Protein AF-A0A5B9QM29-F1 (afdb_monomer_lite)

Structure (mmCIF, N/CA/C/O backbone):
data_AF-A0A5B9QM29-F1
#
_entry.id   AF-A0A5B9QM29-F1
#
loop_
_atom_site.group_PDB
_atom_site.id
_atom_site.type_symbol
_atom_site.label_atom_id
_atom_site.label_alt_id
_atom_site.label_comp_id
_atom_site.label_asym_id
_atom_site.label_entity_id
_atom_site.label_seq_id
_atom_site.pdbx_PDB_ins_code
_atom_site.Cartn_x
_atom_site.Cartn_y
_atom_site.Cartn_z
_atom_site.occupancy
_atom_site.B_iso_or_equiv
_atom_site.auth_seq_id
_atom_site.auth_comp_id
_atom_site.auth_asym_id
_atom_site.auth_atom_id
_atom_site.pdbx_PDB_model_num
ATOM 1 N N . MET A 1 1 ? 14.604 -16.796 54.415 1.00 34.84 1 MET A N 1
ATOM 2 C CA . MET A 1 1 ? 15.084 -16.629 53.025 1.00 34.84 1 MET A CA 1
ATOM 3 C C . MET A 1 1 ? 13.924 -16.915 52.067 1.00 34.84 1 MET A C 1
ATOM 5 O O . MET A 1 1 ? 13.720 -18.084 51.759 1.00 34.84 1 MET A O 1
ATOM 9 N N . PRO A 1 2 ? 13.106 -15.934 51.637 1.00 38.97 2 PRO A N 1
ATOM 10 C CA . PRO A 1 2 ? 12.111 -16.185 50.601 1.00 38.97 2 PRO A CA 1
ATOM 11 C C . PRO A 1 2 ? 12.733 -15.959 49.214 1.00 38.97 2 PRO A C 1
ATOM 13 O O . PRO A 1 2 ? 13.390 -14.948 48.969 1.00 38.97 2 PRO A O 1
ATOM 16 N N . ARG A 1 3 ? 12.557 -16.933 48.316 1.00 43.50 3 ARG A N 1
ATOM 17 C CA . ARG A 1 3 ? 12.918 -16.834 46.896 1.00 43.50 3 ARG A CA 1
ATOM 18 C C . ARG A 1 3 ? 11.840 -16.014 46.182 1.00 43.50 3 ARG A C 1
ATOM 20 O O . ARG A 1 3 ? 10.660 -16.329 46.284 1.00 43.50 3 ARG A O 1
ATOM 27 N N . ILE A 1 4 ? 12.265 -14.970 45.478 1.00 37.81 4 ILE A N 1
ATOM 28 C CA . ILE A 1 4 ? 11.442 -14.105 44.626 1.00 37.81 4 ILE A CA 1
ATOM 29 C C . ILE A 1 4 ? 10.919 -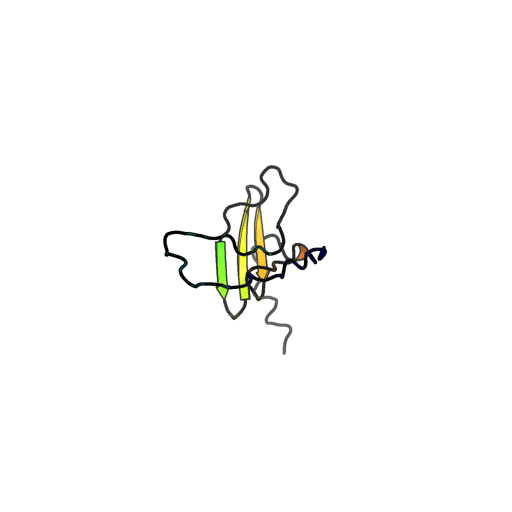14.935 43.446 1.00 37.81 4 ILE A C 1
ATOM 31 O O . ILE A 1 4 ? 11.705 -15.462 42.661 1.00 37.81 4 ILE A O 1
ATOM 35 N N . ALA A 1 5 ? 9.596 -15.056 43.323 1.00 35.50 5 ALA A N 1
ATOM 36 C CA . ALA A 1 5 ? 8.946 -15.540 42.113 1.00 35.50 5 ALA A CA 1
ATOM 37 C C . ALA A 1 5 ? 8.853 -14.372 41.121 1.00 35.50 5 ALA A C 1
ATOM 39 O O . ALA A 1 5 ? 8.101 -13.421 41.327 1.00 35.50 5 ALA A O 1
ATOM 40 N N . LEU A 1 6 ? 9.650 -14.436 40.056 1.00 37.78 6 LEU A N 1
ATOM 41 C CA . LEU A 1 6 ? 9.599 -13.508 38.933 1.00 37.78 6 LEU A CA 1
ATOM 42 C C . LEU A 1 6 ? 8.415 -13.893 38.029 1.00 37.78 6 LEU A C 1
ATOM 44 O O . LEU A 1 6 ? 8.587 -14.512 36.986 1.00 37.78 6 LEU A O 1
ATOM 48 N N . ALA A 1 7 ? 7.198 -13.554 38.446 1.00 35.12 7 ALA A N 1
ATOM 49 C CA . ALA A 1 7 ? 6.061 -13.452 37.540 1.00 35.12 7 ALA A CA 1
ATOM 50 C C . ALA A 1 7 ? 5.906 -11.970 37.200 1.00 35.12 7 ALA A C 1
ATOM 52 O O . ALA A 1 7 ? 5.119 -11.250 37.812 1.00 35.12 7 ALA A O 1
ATOM 53 N N . ALA A 1 8 ? 6.721 -11.499 36.254 1.00 37.59 8 ALA A N 1
ATOM 54 C CA . ALA A 1 8 ? 6.460 -10.244 35.571 1.00 37.59 8 ALA A CA 1
ATOM 55 C C . ALA A 1 8 ? 5.152 -10.422 34.789 1.00 37.59 8 ALA A C 1
ATOM 57 O O . ALA A 1 8 ? 5.152 -10.813 33.624 1.00 37.59 8 ALA A O 1
ATOM 58 N N . ALA A 1 9 ? 4.030 -10.174 35.466 1.00 43.03 9 ALA A N 1
ATOM 59 C CA . ALA A 1 9 ? 2.802 -9.742 34.830 1.00 43.03 9 ALA A CA 1
ATOM 60 C C . ALA A 1 9 ? 3.222 -8.654 33.825 1.00 43.03 9 ALA A C 1
ATOM 62 O O . ALA A 1 9 ? 3.766 -7.626 34.215 1.00 43.03 9 ALA A O 1
ATOM 63 N N . PHE A 1 10 ? 3.136 -8.844 32.507 1.00 40.53 10 PHE A N 1
ATOM 64 C CA . PHE A 1 10 ? 1.885 -8.887 31.740 1.00 40.53 10 PHE A CA 1
ATOM 65 C C . PHE A 1 10 ? 0.871 -7.797 32.155 1.00 40.53 10 PHE A C 1
ATOM 67 O O . PHE A 1 10 ? -0.308 -7.864 31.829 1.00 40.53 10 PHE A O 1
ATOM 74 N N . LEU A 1 11 ? 1.349 -6.769 32.863 1.00 40.94 11 LEU A N 1
ATOM 75 C CA . LEU A 1 11 ? 0.652 -5.567 33.284 1.00 40.94 11 LEU A CA 1
ATOM 76 C C . LEU A 1 11 ? 1.351 -4.389 32.621 1.00 40.94 11 LEU A C 1
ATOM 78 O O . LEU A 1 11 ? 2.301 -3.853 33.173 1.00 40.94 11 LEU A O 1
ATOM 82 N N . LEU A 1 12 ? 0.903 -4.035 31.420 1.00 42.50 12 LEU A N 1
ATOM 83 C CA . LEU A 1 12 ? 0.811 -2.651 30.922 1.00 42.50 12 LEU A CA 1
ATOM 84 C C . LEU A 1 12 ? 0.199 -2.637 29.510 1.00 42.50 12 LEU A C 1
ATOM 86 O O . LEU A 1 12 ? 0.584 -1.879 28.626 1.00 42.50 12 LEU A O 1
ATOM 90 N N . TRP A 1 13 ? -0.810 -3.486 29.306 1.00 46.47 13 TRP A N 1
ATOM 91 C CA . TRP A 1 13 ? -1.842 -3.261 28.305 1.00 46.47 13 TRP A CA 1
ATOM 92 C C . TRP A 1 13 ? -2.778 -2.200 28.910 1.00 46.47 13 TRP A C 1
ATOM 94 O O . TRP A 1 13 ? -3.530 -2.491 29.832 1.00 46.47 13 TRP A O 1
ATOM 104 N N . PHE A 1 14 ? -2.667 -0.961 28.424 1.00 46.53 14 PHE A N 1
ATOM 105 C CA . PHE A 1 14 ? -3.576 0.169 28.678 1.00 46.53 14 PHE A CA 1
ATOM 106 C C . PHE A 1 14 ? -3.622 0.727 30.111 1.00 46.53 14 PHE A C 1
ATOM 108 O O . PHE A 1 14 ? -4.628 0.634 30.806 1.00 46.53 14 PHE A O 1
ATOM 115 N N . ALA A 1 15 ? -2.570 1.447 30.505 1.00 44.00 15 ALA A N 1
ATOM 116 C CA . ALA A 1 15 ? -2.717 2.537 31.466 1.00 44.00 15 ALA A CA 1
ATOM 117 C C . ALA A 1 15 ? -2.564 3.878 30.735 1.00 44.00 15 ALA A C 1
ATOM 119 O O . ALA A 1 15 ? -1.482 4.206 30.252 1.00 44.00 15 ALA A O 1
ATOM 120 N N . GLY A 1 16 ? -3.653 4.643 30.681 1.00 43.84 16 GLY A N 1
ATOM 121 C CA . GLY A 1 16 ? -3.597 6.098 30.566 1.00 43.84 16 GLY A CA 1
ATOM 122 C C . GLY A 1 16 ? -3.657 6.655 29.151 1.00 43.84 16 GLY A C 1
ATOM 123 O O . GLY A 1 16 ? -2.640 6.862 28.491 1.00 43.84 16 GLY A O 1
ATOM 124 N N . GLU A 1 17 ? -4.875 6.979 28.732 1.00 65.31 17 GLU A N 1
ATOM 125 C CA . GLU A 1 17 ? -5.155 8.003 27.734 1.00 65.31 17 GLU A CA 1
ATOM 126 C C . GLU A 1 17 ? -4.387 9.289 28.064 1.00 65.31 17 GLU A C 1
ATOM 128 O O . GLU A 1 17 ? -4.521 9.825 29.157 1.00 65.31 17 GLU A O 1
ATOM 133 N N . ASN A 1 18 ? -3.540 9.720 27.128 1.00 57.81 18 ASN A N 1
ATOM 134 C CA . ASN A 1 18 ? -3.133 11.102 26.848 1.00 57.81 18 ASN A CA 1
ATOM 135 C C . ASN A 1 18 ? -2.110 11.054 25.703 1.00 57.81 18 ASN A C 1
ATOM 137 O O . ASN A 1 18 ? -0.936 11.396 25.850 1.00 57.81 18 ASN A O 1
ATOM 141 N N . ALA A 1 19 ? -2.539 10.567 24.534 1.00 56.56 19 ALA A N 1
ATOM 142 C CA . ALA A 1 19 ? -1.796 10.849 23.314 1.00 56.56 19 ALA A CA 1
ATOM 143 C C . ALA A 1 19 ? -2.045 12.327 22.996 1.00 56.56 19 ALA A C 1
ATOM 145 O O . ALA A 1 19 ? -3.091 12.678 22.453 1.00 56.56 19 ALA A O 1
ATOM 146 N N . SER A 1 20 ? -1.125 13.211 23.389 1.00 60.94 20 SER A N 1
ATOM 147 C CA . SER A 1 20 ? -1.137 14.574 22.864 1.00 60.94 20 SER A CA 1
ATOM 148 C C . SER A 1 20 ? -1.130 14.482 21.335 1.00 60.94 20 SER A C 1
ATOM 150 O O . SER A 1 20 ? -0.410 13.655 20.771 1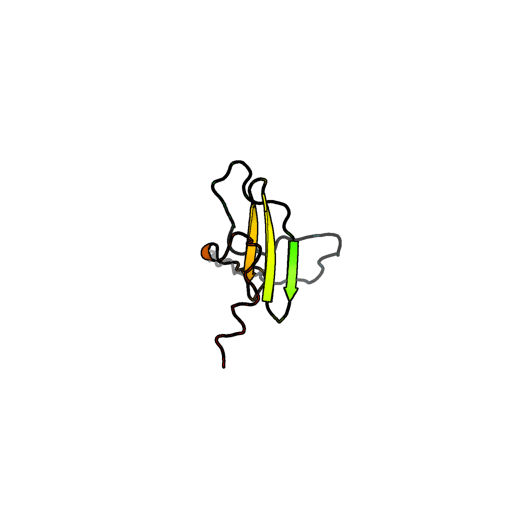.00 60.94 20 SER A O 1
ATOM 152 N N . ALA A 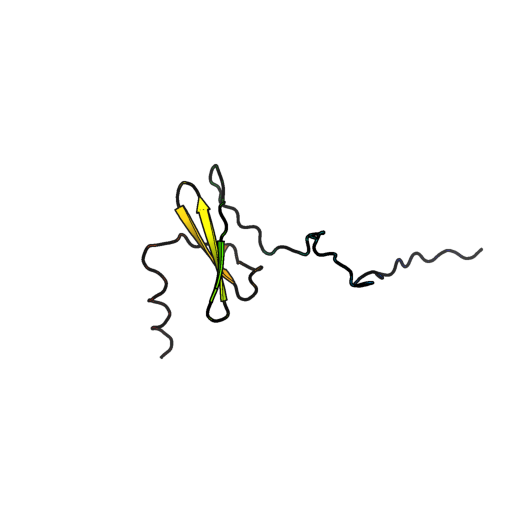1 21 ? -1.905 15.325 20.645 1.00 64.50 21 ALA A N 1
ATOM 153 C CA . ALA A 1 21 ? -1.971 15.341 19.175 1.00 64.50 21 ALA A CA 1
ATOM 154 C C . ALA A 1 21 ? -0.599 15.563 18.492 1.00 64.50 21 ALA A C 1
ATOM 156 O O . ALA A 1 21 ? -0.477 15.465 17.277 1.00 64.50 21 ALA A O 1
ATOM 157 N N . GLN A 1 22 ? 0.435 15.860 19.280 1.00 78.81 22 GLN A N 1
ATOM 158 C CA . GLN A 1 22 ? 1.813 16.077 18.864 1.00 78.81 22 GLN A CA 1
ATOM 159 C C . GLN A 1 22 ? 2.639 14.782 18.776 1.00 78.81 22 GLN A C 1
ATOM 161 O O . GLN A 1 22 ? 3.736 14.809 18.227 1.00 78.81 22 GLN A O 1
ATOM 166 N N . THR A 1 23 ? 2.145 13.652 19.300 1.00 82.56 23 THR A N 1
ATOM 167 C CA . THR A 1 23 ? 2.906 12.392 19.329 1.00 82.56 23 THR A CA 1
ATOM 168 C C . THR A 1 23 ? 2.217 11.308 18.507 1.00 82.56 23 THR A C 1
ATOM 170 O O . THR A 1 23 ? 1.224 10.721 18.937 1.00 82.56 23 THR A O 1
ATOM 173 N N . ILE A 1 24 ? 2.784 10.983 17.344 1.00 84.06 24 ILE A N 1
ATOM 174 C CA . ILE A 1 24 ? 2.374 9.815 16.555 1.00 84.06 24 ILE A CA 1
ATOM 175 C C . ILE A 1 24 ? 3.085 8.583 17.118 1.00 84.06 24 ILE A C 1
ATOM 177 O O . ILE A 1 24 ? 4.312 8.505 17.111 1.00 84.06 24 ILE A O 1
ATOM 181 N N . ARG A 1 25 ? 2.311 7.610 17.606 1.00 85.25 25 ARG A N 1
ATOM 182 C CA . ARG A 1 25 ? 2.830 6.304 18.030 1.00 85.25 25 ARG A CA 1
ATOM 183 C C . ARG A 1 25 ? 2.494 5.258 16.984 1.00 85.25 25 ARG A C 1
ATOM 185 O O . ARG A 1 25 ? 1.332 5.098 16.615 1.00 85.25 25 ARG A O 1
ATOM 192 N N . TYR A 1 26 ? 3.515 4.530 16.553 1.00 86.06 26 TYR A N 1
ATOM 193 C CA . TYR A 1 26 ? 3.328 3.330 15.756 1.00 86.06 26 TYR A CA 1
ATOM 194 C C . TYR A 1 26 ? 2.509 2.307 16.560 1.00 86.06 26 TYR A C 1
ATOM 196 O O . TYR A 1 26 ? 2.839 2.022 17.712 1.00 86.06 26 TYR A O 1
ATOM 204 N N . ARG A 1 27 ? 1.419 1.805 15.971 1.00 87.75 27 ARG A N 1
ATOM 205 C CA . ARG A 1 27 ? 0.528 0.816 16.598 1.00 87.75 27 ARG A CA 1
ATOM 206 C C . ARG A 1 27 ? 0.792 -0.570 16.030 1.00 87.75 27 ARG A C 1
ATOM 208 O O . ARG A 1 27 ? 1.237 -1.451 16.751 1.00 87.75 27 ARG A O 1
ATOM 215 N N . GLU A 1 28 ? 0.547 -0.726 14.736 1.00 89.00 28 GLU A N 1
ATOM 216 C CA . GLU A 1 28 ? 0.688 -1.980 14.004 1.00 89.00 28 GLU A CA 1
ATOM 217 C C . GLU A 1 28 ? 0.741 -1.713 12.492 1.00 89.00 28 GLU A C 1
ATOM 219 O O . GLU A 1 28 ? 0.451 -0.602 12.035 1.00 89.00 28 GLU A O 1
ATOM 224 N N . HIS A 1 29 ? 1.097 -2.740 11.722 1.00 85.62 29 HIS A N 1
ATOM 225 C CA . HIS A 1 29 ? 0.996 -2.769 10.267 1.00 85.62 29 HIS A CA 1
ATOM 226 C C . HIS A 1 29 ? 0.430 -4.127 9.835 1.00 85.62 29 HIS A C 1
ATOM 228 O O . HIS A 1 29 ? 0.619 -5.128 10.526 1.00 85.62 29 HIS A O 1
ATOM 234 N N . GLY A 1 30 ? -0.233 -4.175 8.680 1.00 83.06 30 GLY A N 1
ATOM 235 C CA . GLY A 1 30 ? -0.645 -5.443 8.070 1.00 83.06 30 GLY A CA 1
ATOM 236 C C . GLY A 1 30 ? 0.492 -6.132 7.313 1.00 83.06 30 GLY A C 1
ATOM 237 O O . GLY A 1 30 ? 1.661 -5.987 7.656 1.00 83.06 30 GLY A O 1
ATOM 238 N N . GLU A 1 31 ? 0.181 -6.883 6.260 1.00 82.75 31 GLU A N 1
ATOM 239 C CA . GLU A 1 31 ? 1.222 -7.536 5.456 1.00 82.75 31 GLU A CA 1
ATOM 240 C C . GLU A 1 31 ? 2.136 -6.525 4.744 1.00 82.75 31 GLU A C 1
ATOM 242 O O . GLU A 1 31 ? 1.690 -5.511 4.201 1.00 82.75 31 GLU A O 1
ATOM 247 N N . ILE A 1 32 ? 3.434 -6.836 4.699 1.00 83.88 32 ILE A N 1
ATOM 248 C CA . ILE A 1 32 ? 4.411 -6.049 3.947 1.00 83.88 32 ILE A CA 1
ATOM 249 C C . ILE A 1 32 ? 4.260 -6.373 2.460 1.00 83.88 32 ILE A C 1
ATOM 251 O O . ILE A 1 32 ? 4.487 -7.500 2.018 1.00 83.88 32 ILE A O 1
ATOM 255 N N . LEU A 1 33 ? 3.910 -5.361 1.669 1.00 83.69 33 LEU A N 1
ATOM 256 C CA . LEU A 1 33 ? 3.796 -5.477 0.220 1.00 83.69 33 LEU A CA 1
ATOM 257 C C . LEU A 1 33 ? 5.159 -5.228 -0.430 1.00 83.69 33 LEU A C 1
ATOM 259 O O . LEU A 1 33 ? 5.682 -4.115 -0.392 1.00 83.69 33 LEU A O 1
ATOM 263 N N . GLN A 1 34 ? 5.722 -6.255 -1.066 1.00 83.44 34 GLN A N 1
ATOM 264 C CA . GLN A 1 34 ? 7.022 -6.177 -1.730 1.00 83.44 34 GLN A CA 1
ATOM 265 C C . GLN A 1 34 ? 6.939 -6.674 -3.175 1.00 83.44 34 GLN A C 1
ATOM 267 O O . GLN A 1 34 ? 6.290 -7.673 -3.478 1.00 83.44 34 GLN A O 1
ATOM 272 N N . LEU A 1 35 ? 7.636 -5.980 -4.076 1.00 83.25 35 LEU A N 1
ATOM 273 C CA . LEU A 1 35 ? 7.840 -6.401 -5.459 1.00 83.25 35 LEU A CA 1
ATOM 274 C C . LEU A 1 35 ? 9.335 -6.518 -5.735 1.00 83.25 35 LEU A C 1
ATOM 276 O O . LEU A 1 35 ? 10.100 -5.626 -5.370 1.00 83.25 35 LEU A O 1
ATOM 280 N N . ASN A 1 36 ? 9.741 -7.578 -6.434 1.00 84.25 36 ASN A N 1
ATOM 281 C CA . ASN A 1 36 ? 11.125 -7.763 -6.868 1.00 84.25 36 ASN A CA 1
ATOM 282 C C . ASN A 1 36 ? 11.436 -6.893 -8.103 1.00 84.25 36 ASN A C 1
ATOM 284 O O . ASN A 1 36 ? 11.555 -7.382 -9.226 1.00 84.25 36 ASN A O 1
ATOM 288 N N . VAL A 1 37 ? 11.472 -5.575 -7.901 1.00 81.88 37 VAL A N 1
ATOM 289 C CA . VAL A 1 37 ? 11.811 -4.557 -8.906 1.00 81.88 37 VAL A CA 1
ATOM 290 C C . VAL A 1 37 ? 12.694 -3.488 -8.265 1.00 81.88 37 VAL A C 1
ATOM 292 O O . VAL A 1 37 ? 12.579 -3.231 -7.070 1.00 81.88 37 VAL A O 1
ATOM 295 N N . LYS A 1 38 ? 13.538 -2.822 -9.064 1.00 81.12 38 LYS A N 1
ATOM 296 C CA . LYS A 1 38 ? 14.621 -1.933 -8.594 1.00 81.12 38 LYS A CA 1
ATOM 297 C C . LYS A 1 38 ? 14.221 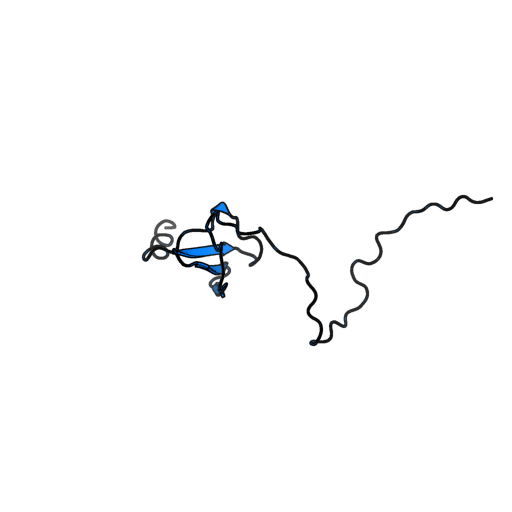-0.933 -7.495 1.00 81.12 38 LYS A C 1
ATOM 299 O O . LYS A 1 38 ? 15.019 -0.687 -6.601 1.00 81.12 38 LYS A O 1
ATOM 304 N N . ARG A 1 39 ? 13.021 -0.343 -7.578 1.00 83.38 39 ARG A N 1
ATOM 305 C CA . ARG A 1 39 ? 12.522 0.679 -6.634 1.00 83.38 39 ARG A CA 1
ATOM 306 C C . ARG A 1 39 ? 11.292 0.263 -5.812 1.00 83.38 39 ARG A C 1
ATOM 308 O O . ARG A 1 39 ? 10.752 1.086 -5.087 1.00 83.38 39 ARG A O 1
ATOM 315 N N . GLY A 1 40 ? 10.847 -0.992 -5.897 1.00 87.69 40 GLY A N 1
ATOM 316 C CA . GLY A 1 40 ? 9.705 -1.484 -5.113 1.00 87.69 40 GLY A CA 1
ATOM 317 C C . GLY A 1 40 ? 8.372 -0.773 -5.406 1.00 87.69 40 GLY A C 1
ATOM 318 O O . GLY A 1 40 ? 8.010 -0.595 -6.571 1.00 87.69 40 GLY A O 1
ATOM 319 N N . LEU A 1 41 ? 7.630 -0.435 -4.344 1.00 87.88 41 LEU A N 1
ATOM 320 C CA . LEU A 1 41 ? 6.348 0.285 -4.347 1.00 87.88 41 LEU A CA 1
ATOM 321 C C . LEU A 1 41 ? 6.509 1.603 -3.577 1.00 87.88 41 LEU A C 1
ATOM 323 O O . LEU A 1 41 ? 7.105 1.611 -2.502 1.00 87.88 41 LEU A O 1
ATOM 327 N N . TYR A 1 42 ? 5.964 2.697 -4.103 1.00 87.50 42 TYR A N 1
ATOM 328 C CA . TYR A 1 42 ? 5.961 4.015 -3.463 1.00 87.50 42 TYR A CA 1
ATOM 329 C C . TYR A 1 42 ? 4.665 4.783 -3.793 1.00 87.50 42 TYR A C 1
ATOM 331 O O . TYR A 1 42 ? 3.775 4.247 -4.456 1.00 87.50 42 TYR A O 1
ATOM 339 N N . GLU A 1 43 ? 4.532 6.016 -3.285 1.00 89.56 43 GLU A N 1
ATOM 340 C CA . GLU A 1 43 ? 3.344 6.881 -3.461 1.00 89.56 43 GLU A CA 1
ATOM 341 C C . GLU A 1 43 ? 2.011 6.207 -3.058 1.00 89.56 43 GLU A C 1
ATOM 343 O O . GLU A 1 43 ? 1.110 6.064 -3.892 1.00 89.56 43 GLU A O 1
ATOM 348 N N . PRO A 1 44 ? 1.855 5.754 -1.798 1.00 91.00 44 PRO A N 1
ATOM 349 C CA . PRO A 1 44 ? 0.612 5.135 -1.362 1.00 91.00 44 PRO A CA 1
ATOM 350 C C . PRO A 1 44 ? -0.525 6.162 -1.251 1.00 91.00 44 PRO A C 1
ATOM 352 O O . PRO A 1 44 ? -0.356 7.244 -0.690 1.00 91.00 44 PRO A O 1
ATOM 355 N N . SER A 1 45 ? -1.713 5.786 -1.722 1.00 92.56 45 SER A N 1
ATOM 356 C CA . SER A 1 45 ? -2.966 6.513 -1.490 1.00 92.56 45 SER A CA 1
ATOM 357 C C . SER A 1 45 ? -4.074 5.531 -1.127 1.00 92.56 45 SER A C 1
ATOM 359 O O . SER A 1 45 ? -4.212 4.491 -1.778 1.00 92.56 45 SER A O 1
ATOM 361 N N . ILE A 1 46 ? -4.854 5.848 -0.092 1.00 92.19 46 ILE A N 1
ATOM 362 C CA . ILE A 1 46 ? -5.904 4.975 0.436 1.00 92.19 46 ILE A CA 1
ATOM 363 C C . ILE A 1 46 ? -7.255 5.686 0.485 1.00 92.19 46 ILE A C 1
ATOM 365 O O . ILE A 1 46 ? -7.344 6.841 0.900 1.00 92.19 46 ILE A O 1
ATOM 369 N N . ILE A 1 47 ? -8.312 4.972 0.095 1.00 94.75 47 ILE A N 1
ATOM 370 C CA . ILE A 1 47 ? -9.703 5.410 0.259 1.00 94.75 47 ILE A CA 1
ATOM 371 C C . ILE A 1 47 ? -10.549 4.293 0.868 1.00 94.75 47 ILE A C 1
ATOM 373 O O . ILE A 1 47 ? -10.288 3.111 0.637 1.00 94.75 47 ILE A O 1
ATOM 377 N N . LYS A 1 48 ? -11.603 4.670 1.596 1.00 93.88 48 LYS A N 1
ATOM 378 C CA . LYS A 1 48 ? -12.674 3.754 2.000 1.00 93.88 48 LYS A CA 1
ATOM 379 C C . LYS A 1 48 ? -13.902 4.009 1.133 1.00 93.88 48 LYS A C 1
ATOM 381 O O . LYS A 1 48 ? -14.386 5.136 1.071 1.00 93.88 48 LYS A O 1
ATOM 386 N N . TYR A 1 49 ? -14.417 2.972 0.485 1.00 92.19 49 TYR A N 1
ATOM 387 C CA . TYR A 1 49 ? -15.604 3.053 -0.362 1.00 92.19 49 TYR A CA 1
ATOM 388 C C . TYR A 1 49 ? -16.430 1.773 -0.236 1.00 92.19 49 TYR A C 1
ATOM 390 O O . TYR A 1 49 ? -15.880 0.675 -0.287 1.00 92.19 49 TYR A O 1
ATOM 398 N N . GLN A 1 50 ? -17.745 1.914 -0.033 1.00 93.56 50 GLN A N 1
ATOM 399 C CA . GLN A 1 50 ? -18.686 0.790 0.116 1.00 93.56 50 GLN A CA 1
ATOM 400 C C . GLN A 1 50 ? -18.198 -0.305 1.087 1.00 93.56 50 GLN A C 1
ATOM 402 O O . GLN A 1 50 ? -18.228 -1.495 0.786 1.00 93.56 50 GLN A O 1
ATOM 407 N N . GLY A 1 51 ? -17.700 0.106 2.257 1.00 90.25 51 GLY A N 1
ATOM 408 C CA . GLY A 1 51 ? -17.252 -0.821 3.302 1.00 90.25 51 GLY A CA 1
ATOM 409 C C . GLY A 1 51 ? -15.893 -1.484 3.055 1.00 90.25 51 GLY A C 1
ATOM 410 O O . GLY A 1 51 ? -15.493 -2.319 3.855 1.00 90.25 51 GLY A O 1
ATOM 411 N N . ARG A 1 52 ? -15.164 -1.109 1.998 1.00 90.69 52 ARG A N 1
ATOM 412 C CA . ARG A 1 52 ? -13.838 -1.658 1.677 1.00 90.69 52 ARG A CA 1
ATOM 413 C C . ARG A 1 52 ? -12.782 -0.569 1.591 1.00 90.69 52 ARG A C 1
ATOM 415 O O . ARG A 1 52 ? -13.084 0.569 1.235 1.00 90.69 52 ARG A O 1
ATOM 422 N N . TYR A 1 53 ? -11.545 -0.939 1.887 1.00 92.06 53 TYR A N 1
ATOM 423 C CA . TYR A 1 53 ? -10.368 -0.097 1.737 1.00 92.06 53 TYR A CA 1
ATOM 424 C C . TYR A 1 53 ? -9.656 -0.439 0.435 1.00 92.06 53 TYR A C 1
ATOM 426 O O . TYR A 1 53 ? -9.406 -1.607 0.140 1.00 92.06 53 TYR A O 1
ATOM 434 N N . PHE A 1 54 ? -9.325 0.593 -0.332 1.00 90.69 54 PHE A N 1
ATOM 435 C CA . PHE A 1 54 ? -8.573 0.491 -1.574 1.00 90.69 54 PHE A CA 1
ATOM 436 C C . PHE A 1 54 ? -7.256 1.223 -1.389 1.00 90.69 54 PHE A C 1
ATOM 438 O O . PHE A 1 54 ? -7.249 2.447 -1.263 1.00 90.69 54 PHE A O 1
ATOM 445 N N . LEU A 1 55 ? -6.156 0.475 -1.371 1.00 90.94 55 LEU A N 1
ATOM 446 C CA . LEU A 1 55 ? -4.808 1.027 -1.313 1.00 90.94 55 LEU A CA 1
ATOM 447 C C . LEU A 1 55 ? -4.208 0.961 -2.712 1.00 90.94 55 LEU A C 1
ATOM 449 O O . LEU A 1 55 ? -4.046 -0.116 -3.287 1.00 90.94 55 LEU A O 1
ATOM 453 N N . THR A 1 56 ? -3.889 2.126 -3.258 1.00 91.00 56 THR A N 1
ATOM 454 C CA . THR A 1 56 ? -3.202 2.274 -4.538 1.00 91.00 56 THR A CA 1
ATOM 455 C C . THR A 1 56 ? -1.747 2.638 -4.297 1.00 91.00 56 THR A C 1
ATOM 457 O O . THR A 1 56 ? -1.435 3.416 -3.400 1.00 91.00 56 THR A O 1
ATOM 460 N N . MET A 1 57 ? -0.852 2.039 -5.077 1.00 91.00 57 MET A N 1
ATOM 461 C CA . MET A 1 57 ? 0.590 2.275 -5.006 1.00 91.00 57 MET A CA 1
ATOM 462 C C . MET A 1 57 ? 1.164 2.292 -6.416 1.00 91.00 57 MET A C 1
ATOM 464 O O . MET A 1 57 ? 0.635 1.639 -7.326 1.00 91.00 57 MET A O 1
ATOM 468 N N . ARG A 1 58 ? 2.259 3.019 -6.612 1.00 89.12 58 ARG A N 1
ATOM 469 C CA . ARG A 1 58 ? 2.888 3.188 -7.922 1.00 89.12 58 ARG A CA 1
ATOM 470 C C . ARG A 1 58 ? 4.354 2.795 -7.876 1.00 89.12 58 ARG A C 1
ATOM 472 O O . ARG A 1 58 ? 5.000 2.794 -6.834 1.00 89.12 58 ARG A O 1
ATOM 479 N N . ASN A 1 59 ? 4.865 2.435 -9.043 1.00 88.81 59 ASN A N 1
ATOM 480 C CA . ASN A 1 59 ? 6.280 2.504 -9.342 1.00 88.81 59 ASN A CA 1
ATOM 481 C C . ASN A 1 59 ? 6.494 2.929 -10.795 1.00 88.81 59 ASN A C 1
ATOM 483 O O . ASN A 1 59 ? 5.532 3.138 -11.534 1.00 88.81 59 ASN A O 1
ATOM 487 N N . ASP A 1 60 ? 7.751 3.022 -11.217 1.00 87.19 60 ASP A N 1
ATOM 488 C CA . ASP A 1 60 ? 8.116 3.489 -12.561 1.00 87.19 60 ASP A CA 1
ATOM 489 C C . ASP A 1 60 ? 7.535 2.646 -13.681 1.00 87.19 60 ASP A C 1
ATOM 491 O O . ASP A 1 60 ? 7.391 3.104 -14.810 1.00 87.19 60 ASP A O 1
ATOM 495 N N . LEU A 1 61 ? 7.264 1.379 -13.382 1.00 85.44 61 LEU A N 1
ATOM 496 C CA . LEU A 1 61 ? 6.795 0.433 -14.370 1.00 85.44 61 LEU A CA 1
ATOM 497 C C . LEU A 1 61 ? 5.271 0.463 -14.438 1.00 85.44 61 LEU A C 1
ATOM 499 O O . LEU A 1 61 ? 4.705 0.379 -15.529 1.00 85.44 61 LEU A O 1
ATOM 503 N N . ARG A 1 62 ? 4.595 0.443 -13.280 1.00 87.12 62 ARG A N 1
ATOM 504 C CA . ARG A 1 62 ? 3.165 0.120 -13.174 1.00 87.12 62 ARG A CA 1
ATOM 505 C C . ARG A 1 62 ? 2.532 0.686 -11.902 1.00 87.12 62 ARG A C 1
ATOM 507 O O . ARG A 1 62 ? 3.194 0.903 -10.895 1.00 87.12 62 ARG A O 1
ATOM 514 N N . ALA A 1 63 ? 1.209 0.816 -11.938 1.00 88.81 63 ALA A N 1
ATOM 515 C CA . ALA A 1 63 ? 0.382 1.030 -10.755 1.00 88.81 63 ALA A CA 1
ATOM 516 C C . ALA A 1 63 ? -0.215 -0.293 -10.251 1.00 88.81 63 ALA A C 1
ATOM 518 O O . ALA A 1 63 ? -0.416 -1.236 -11.028 1.00 88.81 63 ALA A O 1
ATOM 519 N N . TYR A 1 64 ? -0.517 -0.342 -8.958 1.00 88.50 64 TYR A N 1
ATOM 520 C CA . TYR A 1 64 ? -1.052 -1.499 -8.249 1.00 88.50 64 TYR A CA 1
ATOM 521 C C . TYR A 1 64 ? -2.195 -1.085 -7.324 1.00 88.50 64 TYR A C 1
ATOM 523 O O . TYR A 1 64 ? -2.239 0.053 -6.857 1.00 88.50 64 TYR A O 1
ATOM 531 N N . VAL A 1 65 ? -3.102 -2.022 -7.056 1.00 89.75 65 VAL A N 1
ATOM 532 C CA . VAL A 1 65 ? -4.166 -1.873 -6.059 1.00 89.75 65 VAL A CA 1
ATOM 533 C C . VAL A 1 65 ? -4.300 -3.128 -5.211 1.00 89.75 65 VAL A C 1
ATOM 535 O O . VAL A 1 65 ? -4.221 -4.243 -5.733 1.00 89.75 65 VAL A O 1
ATOM 538 N N . THR A 1 66 ? -4.544 -2.932 -3.919 1.00 88.31 66 THR A N 1
ATOM 539 C CA . THR A 1 66 ? -5.040 -3.958 -2.998 1.00 88.31 66 THR A CA 1
ATOM 540 C C . THR A 1 66 ? -6.408 -3.560 -2.458 1.00 88.31 66 THR A C 1
ATOM 542 O O . THR A 1 66 ? -6.760 -2.379 -2.412 1.00 88.31 66 THR A O 1
ATOM 545 N N . VAL A 1 67 ? -7.184 -4.566 -2.055 1.00 88.56 67 VAL A N 1
ATOM 546 C CA . VAL A 1 67 ? -8.483 -4.387 -1.402 1.00 88.56 67 VAL A CA 1
ATOM 547 C C . VAL A 1 67 ? -8.444 -5.104 -0.060 1.00 88.56 67 VAL A C 1
ATOM 549 O O . VAL A 1 67 ? -8.007 -6.254 -0.003 1.00 88.56 67 VAL A O 1
ATOM 552 N N . SER A 1 68 ? -8.905 -4.440 0.993 1.00 87.00 68 SER A N 1
ATOM 553 C CA . SER A 1 68 ? -9.032 -5.005 2.342 1.00 87.00 68 SER A CA 1
ATOM 554 C C . SER A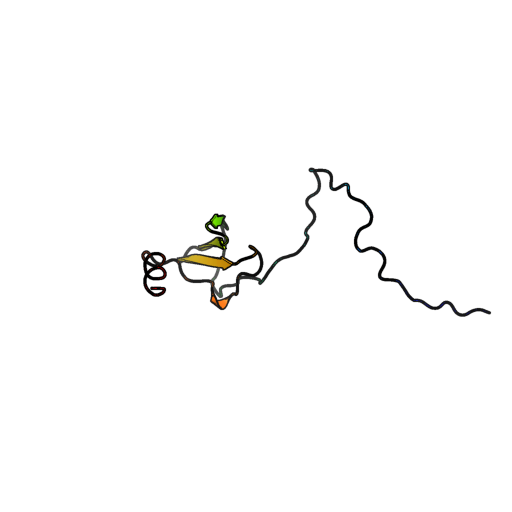 1 68 ? -10.337 -4.567 3.006 1.00 87.00 68 SER A C 1
ATOM 556 O O . SER A 1 68 ? -10.987 -3.611 2.576 1.00 87.00 68 SER A O 1
ATOM 558 N N . GLU A 1 69 ? -10.746 -5.292 4.043 1.00 88.88 69 GLU A N 1
ATOM 559 C CA . GLU A 1 69 ? -11.935 -4.969 4.848 1.00 88.88 69 GLU A CA 1
ATOM 560 C C . GLU A 1 69 ? -11.593 -4.040 6.025 1.00 88.88 69 GLU A C 1
ATOM 562 O O . GLU A 1 69 ? -12.424 -3.237 6.442 1.00 88.88 69 GLU A O 1
ATOM 567 N N . ASP A 1 70 ? -10.347 -4.089 6.505 1.00 88.38 70 ASP A N 1
ATOM 568 C CA . ASP A 1 70 ? -9.856 -3.375 7.691 1.00 88.38 70 ASP A CA 1
ATOM 569 C C . ASP A 1 70 ? -8.836 -2.261 7.384 1.00 88.38 70 ASP A C 1
ATOM 571 O O . ASP A 1 70 ? -8.508 -1.464 8.259 1.00 88.38 70 ASP A O 1
ATOM 575 N N . GLY A 1 71 ? -8.337 -2.182 6.146 1.00 83.06 71 GLY A N 1
ATOM 576 C CA . GLY A 1 71 ? -7.315 -1.219 5.734 1.00 83.06 71 GLY A CA 1
ATOM 577 C C . GLY A 1 71 ? -5.877 -1.623 6.075 1.00 83.06 71 GLY A C 1
ATOM 578 O O . GLY A 1 71 ? -4.952 -0.939 5.636 1.00 83.06 71 GLY A O 1
ATOM 579 N N . LEU A 1 72 ? -5.671 -2.735 6.786 1.00 83.62 72 LEU A N 1
ATOM 580 C CA . LEU A 1 72 ? -4.354 -3.238 7.190 1.00 83.62 72 LEU A CA 1
ATOM 581 C C . LEU A 1 72 ? -4.008 -4.529 6.446 1.00 83.62 72 LEU A C 1
ATOM 583 O O . LEU A 1 72 ? -2.968 -4.604 5.786 1.00 83.62 72 LEU A O 1
ATOM 587 N N . ASN A 1 73 ? -4.892 -5.526 6.487 1.00 78.31 73 ASN A N 1
ATOM 588 C CA . ASN A 1 73 ? -4.654 -6.868 5.963 1.00 78.31 73 ASN A CA 1
ATOM 589 C C . ASN A 1 73 ? -4.893 -6.940 4.451 1.00 78.31 73 ASN A C 1
ATOM 591 O O . ASN A 1 73 ? -5.822 -7.566 3.935 1.00 78.31 73 ASN A O 1
ATOM 595 N N . ASN A 1 74 ? -4.002 -6.283 3.718 1.00 63.16 74 ASN A N 1
ATOM 596 C CA . ASN A 1 74 ? -3.921 -6.345 2.270 1.00 63.16 74 ASN A CA 1
ATOM 597 C C . ASN A 1 74 ? -3.152 -7.612 1.871 1.00 63.16 74 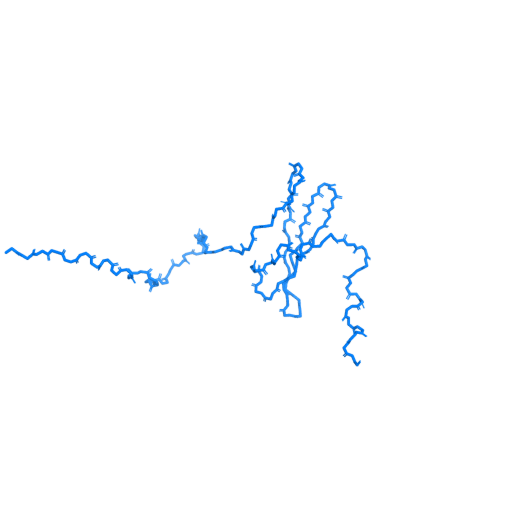ASN A C 1
ATOM 599 O O . ASN A 1 74 ? -1.931 -7.571 1.771 1.00 63.16 74 ASN A O 1
ATOM 603 N N . ARG A 1 75 ? -3.844 -8.738 1.645 1.00 59.31 75 ARG A N 1
ATOM 604 C CA . ARG A 1 75 ? -3.192 -9.997 1.229 1.00 59.31 75 ARG A CA 1
ATOM 605 C C . ARG A 1 75 ? -2.272 -9.753 0.029 1.00 59.31 75 ARG A C 1
ATOM 607 O O . ARG A 1 75 ? -2.750 -9.287 -1.009 1.00 59.31 75 ARG A O 1
ATOM 614 N N . ALA A 1 76 ? -0.993 -10.117 0.115 1.00 52.69 76 ALA A N 1
ATOM 615 C CA . ALA A 1 76 ? -0.006 -9.874 -0.946 1.00 52.69 76 ALA A CA 1
ATOM 616 C C . ALA A 1 76 ? -0.435 -10.442 -2.320 1.00 52.69 76 ALA A C 1
ATOM 618 O O . ALA A 1 76 ? -0.222 -9.812 -3.357 1.00 52.69 76 ALA A O 1
ATOM 619 N N . GLY A 1 77 ? -1.153 -11.575 -2.337 1.00 55.09 77 GLY A N 1
ATOM 620 C CA . GLY A 1 77 ? -1.742 -12.164 -3.553 1.00 55.09 77 GLY A CA 1
ATOM 621 C C . GLY A 1 77 ? -2.876 -11.345 -4.197 1.00 55.09 77 GLY A C 1
ATOM 622 O O . GLY A 1 77 ? -3.303 -11.637 -5.316 1.00 55.09 77 GLY A O 1
ATOM 623 N N . MET A 1 78 ? -3.373 -10.310 -3.518 1.00 57.56 78 MET A N 1
ATOM 624 C CA . MET A 1 78 ? -4.371 -9.367 -4.025 1.00 57.56 78 MET A CA 1
ATOM 625 C C . MET A 1 78 ? -3.759 -8.058 -4.532 1.00 57.56 78 MET A C 1
ATOM 627 O O . MET A 1 78 ? -4.512 -7.234 -5.050 1.00 57.56 78 MET A O 1
ATOM 631 N N . CYS A 1 79 ? -2.432 -7.876 -4.452 1.00 65.12 79 CYS A N 1
ATOM 632 C CA . CYS A 1 79 ? -1.732 -6.752 -5.077 1.00 65.12 79 CYS A CA 1
ATOM 633 C C . CYS A 1 79 ? -1.752 -6.922 -6.596 1.00 65.12 79 CYS A C 1
ATOM 635 O O . CYS A 1 79 ? -0.892 -7.553 -7.218 1.00 65.12 79 CYS A O 1
ATOM 637 N N . ARG A 1 80 ? -2.815 -6.405 -7.206 1.00 77.69 80 ARG A N 1
ATOM 638 C CA . ARG A 1 80 ? -3.076 -6.566 -8.630 1.00 77.69 80 ARG A CA 1
ATOM 639 C C . ARG A 1 80 ? -2.548 -5.354 -9.365 1.00 77.69 80 ARG A C 1
ATOM 641 O O . ARG A 1 80 ? -2.756 -4.215 -8.957 1.00 77.69 80 ARG A O 1
ATOM 648 N N . ARG A 1 81 ? -1.897 -5.609 -10.499 1.00 77.56 81 ARG A N 1
ATOM 649 C CA . ARG A 1 81 ? -1.572 -4.561 -11.467 1.00 77.56 81 ARG A CA 1
ATOM 650 C C . ARG A 1 81 ? -2.856 -3.819 -11.828 1.00 77.56 81 ARG A C 1
ATOM 652 O O . ARG A 1 81 ? -3.809 -4.447 -12.292 1.00 77.56 81 ARG A O 1
ATOM 659 N N . TRP A 1 82 ? -2.844 -2.501 -11.683 1.00 71.19 82 TRP A N 1
ATOM 660 C CA . TRP A 1 82 ? -3.922 -1.650 -12.158 1.00 71.19 82 TRP A CA 1
ATOM 661 C C . TRP A 1 82 ? -4.027 -1.793 -13.679 1.00 71.19 82 TRP A C 1
ATOM 663 O O . TRP A 1 82 ? -3.091 -1.474 -14.417 1.00 71.19 82 TRP A O 1
ATOM 673 N N . ARG A 1 83 ? -5.151 -2.326 -14.157 1.00 72.19 83 ARG A N 1
ATOM 674 C CA . ARG A 1 83 ? -5.485 -2.399 -15.583 1.00 72.19 83 ARG A CA 1
ATOM 675 C C . ARG A 1 83 ? -6.643 -1.459 -15.860 1.00 72.19 83 ARG A C 1
ATOM 677 O O . ARG A 1 83 ? -7.493 -1.256 -15.001 1.00 72.19 83 ARG A O 1
ATOM 684 N N . ARG A 1 84 ? -6.696 -0.921 -17.079 1.00 51.28 84 ARG A N 1
ATOM 685 C CA . ARG A 1 84 ? -7.693 0.069 -17.516 1.00 51.28 84 ARG A CA 1
ATOM 686 C C . ARG A 1 84 ? -9.147 -0.446 -17.554 1.00 51.28 84 ARG A C 1
ATOM 688 O O . ARG A 1 84 ? -10.015 0.276 -18.015 1.00 51.28 84 ARG A O 1
ATOM 695 N N . GLN A 1 85 ? -9.422 -1.655 -17.062 1.00 47.53 85 GLN A N 1
ATOM 696 C CA . GLN A 1 85 ? -10.743 -2.273 -17.051 1.00 47.53 85 GLN A CA 1
ATOM 697 C C . GLN A 1 85 ? -10.758 -3.422 -16.033 1.00 47.53 85 GLN A C 1
ATOM 699 O O . GLN A 1 85 ? -10.390 -4.539 -16.364 1.00 47.53 85 GLN A O 1
ATOM 704 N N . THR A 1 86 ? -11.081 -3.142 -14.768 1.00 45.78 86 THR A N 1
ATOM 705 C CA . THR A 1 86 ? -11.442 -4.175 -13.772 1.00 45.78 86 THR A CA 1
ATOM 706 C C . THR A 1 86 ? -12.092 -3.496 -12.564 1.00 45.78 86 THR A C 1
ATOM 708 O O . THR A 1 86 ? -11.462 -3.284 -11.534 1.00 45.78 86 THR A O 1
ATOM 711 N N . TYR A 1 87 ? -13.355 -3.103 -12.712 1.00 43.59 87 TYR A N 1
ATOM 712 C CA . TYR A 1 87 ? -14.253 -2.867 -11.570 1.00 43.59 87 TYR A CA 1
ATOM 713 C C . TYR A 1 87 ? -15.721 -3.127 -11.947 1.00 43.59 87 TYR A C 1
ATOM 715 O O . TYR A 1 87 ? -16.507 -3.545 -11.109 1.00 43.59 87 TYR A O 1
ATOM 723 N N . LEU A 1 88 ? -16.073 -2.992 -13.232 1.00 42.72 88 LEU A N 1
ATOM 724 C CA . LEU A 1 88 ? -17.436 -3.203 -13.735 1.00 42.72 88 LEU A CA 1
ATOM 725 C C . LEU A 1 88 ? -17.832 -4.673 -13.965 1.00 42.72 88 LEU A C 1
ATOM 727 O O . LEU A 1 88 ? -19.006 -4.958 -14.165 1.00 42.72 88 LEU A O 1
ATOM 731 N N . GLU A 1 89 ? -16.889 -5.616 -13.938 1.00 40.12 89 GLU A N 1
ATOM 732 C CA . GLU A 1 89 ? -17.172 -7.022 -14.279 1.00 40.12 89 GLU A CA 1
ATOM 733 C C . GLU A 1 89 ? -17.580 -7.878 -13.071 1.00 40.12 89 GLU A C 1
ATOM 735 O O . GLU A 1 89 ? -18.101 -8.970 -13.253 1.00 40.12 89 GLU A O 1
ATOM 740 N N . ARG A 1 90 ? -17.415 -7.392 -11.831 1.00 45.97 90 ARG A N 1
ATOM 741 C CA . ARG A 1 90 ? -17.709 -8.191 -10.624 1.00 45.97 90 ARG A CA 1
ATOM 742 C C . ARG A 1 90 ? -19.108 -7.958 -10.032 1.00 45.97 90 ARG A C 1
ATOM 744 O O . ARG A 1 90 ? -19.534 -8.727 -9.184 1.00 45.97 90 ARG A O 1
ATOM 751 N N . THR A 1 91 ? -19.849 -6.950 -10.491 1.00 46.19 91 THR A N 1
ATOM 752 C CA . THR A 1 91 ? -21.253 -6.707 -10.095 1.00 46.19 91 THR A CA 1
ATOM 753 C C . THR A 1 91 ? -22.277 -7.432 -10.976 1.00 46.19 91 THR A C 1
ATOM 755 O O . THR A 1 91 ? -23.470 -7.200 -10.824 1.00 46.19 91 THR A O 1
ATOM 758 N N . ARG A 1 92 ? -21.840 -8.308 -11.893 1.00 41.94 92 ARG A N 1
ATOM 759 C CA . ARG A 1 92 ? -22.727 -9.031 -12.824 1.00 41.94 92 ARG A CA 1
ATOM 760 C C . ARG A 1 92 ? -22.884 -10.532 -12.552 1.00 41.94 92 ARG A C 1
ATOM 762 O O . ARG A 1 92 ? -23.621 -11.178 -13.278 1.00 41.94 92 ARG A O 1
ATOM 769 N N . GLU A 1 93 ? -22.249 -11.077 -11.514 1.00 43.28 93 GLU A N 1
ATOM 770 C CA . GLU A 1 93 ? -22.309 -12.517 -11.183 1.00 43.28 93 GLU A CA 1
ATOM 771 C C . GLU A 1 93 ? -23.058 -12.824 -9.870 1.00 43.28 93 GLU A C 1
ATOM 773 O O . GLU A 1 93 ? -22.956 -13.926 -9.342 1.00 43.28 93 GLU A O 1
ATOM 778 N N . SER A 1 94 ? -23.820 -11.872 -9.319 1.00 40.03 94 SER A N 1
ATOM 779 C CA . SER A 1 94 ? -24.639 -12.090 -8.113 1.00 40.03 94 SER A CA 1
ATOM 780 C C . SER A 1 94 ? -26.114 -11.739 -8.336 1.00 40.03 94 SER A C 1
ATOM 782 O O . SER A 1 94 ? -26.696 -10.949 -7.587 1.00 40.03 94 SER A O 1
ATOM 784 N N . THR A 1 95 ? -26.709 -12.278 -9.397 1.00 40.81 95 THR A N 1
ATOM 785 C CA . THR A 1 95 ? -28.166 -12.340 -9.590 1.00 40.81 95 THR A CA 1
ATOM 786 C C . THR A 1 95 ? -28.534 -13.755 -9.984 1.00 40.81 95 THR A C 1
ATOM 788 O O . THR A 1 95 ? -27.796 -14.320 -10.820 1.00 40.81 95 THR A O 1
#

Organism: NCBI:txid980254

Radius of gyration: 21.19 Å; chains: 1; bounding box: 43×33×70 Å

Foldseek 3Di:
DDDDDPPPDPPDPDDDDDPDPPDDDDDDAADDAFDPDPPTWDDWDWDDDPQKIWIWTDDPVFIWIFIDNPNGHRPNVRGDTDDPDPDVPVVPPPD

Secondary structure (DSSP, 8-state):
-PPP--------S-------TT-------------SSTT--EEEEEEEETTEEEEEEE-SS-EEEEEESSSS---GGG-EE--SS-STTTTSS--

pLDDT: mean 70.26, std 20.53, range [34.84, 94.75]

Sequence (95 aa):
MPRIALAAAFLLWFAGENASAQTIRYREHGEILQLNVKRGLYEPSIIKYQGRYFLTMRNDLRAYVTVSEDGLNNRAGMCRRWRRQTYLERTREST